Protein AF-A0A222XDX4-F1 (afdb_monomer)

Radius of gyration: 13.2 Å; Cα contacts (8 Å, |Δi|>4): 190; chains: 1; bounding box: 31×29×36 Å

Solvent-accessible surface area (backbone atoms only — not comparable to full-atom values): 6231 Å² total; per-residue (Å²): 62,38,34,33,66,67,41,31,23,51,61,65,75,63,81,90,83,48,46,37,64,51,40,52,47,55,53,50,52,53,23,61,78,67,74,44,65,75,44,77,38,75,68,77,91,47,70,97,52,28,11,44,39,36,41,59,37,38,76,72,7,47,77,74,68,30,59,69,47,33,33,30,44,48,41,58,70,69,49,43,49,53,50,47,55,33,50,74,58,40,23,36,74,60,28,78,80,55,75,80,53,59,82,27,56,42,84,59,76,75,83,125

Structure (mmCIF, N/CA/C/O backbone):
data_AF-A0A222XDX4-F1
#
_entry.id   AF-A0A222XDX4-F1
#
loop_
_atom_site.group_PDB
_atom_site.id
_atom_site.type_symbol
_atom_site.label_atom_id
_atom_site.label_alt_id
_atom_site.label_comp_id
_atom_site.label_asym_id
_atom_site.label_entity_id
_atom_site.label_seq_id
_atom_site.pdbx_PDB_ins_code
_atom_site.Cartn_x
_atom_site.Cartn_y
_atom_site.Cartn_z
_atom_site.occupancy
_atom_site.B_iso_or_equiv
_atom_site.auth_seq_id
_atom_site.auth_comp_id
_atom_site.auth_asym_id
_atom_site.auth_atom_id
_atom_site.pdbx_PDB_model_num
ATOM 1 N N . MET A 1 1 ? 2.214 -1.595 5.438 1.00 93.88 1 MET A N 1
ATOM 2 C CA . MET A 1 1 ? 1.768 -2.298 4.220 1.00 93.88 1 MET A CA 1
ATOM 3 C C . MET A 1 1 ? 2.540 -3.599 4.057 1.00 93.88 1 MET A C 1
ATOM 5 O O . MET A 1 1 ? 3.620 -3.721 4.627 1.00 93.88 1 MET A O 1
ATOM 9 N N . THR A 1 2 ? 1.981 -4.548 3.317 1.00 96.00 2 THR A N 1
ATOM 10 C CA . THR A 1 2 ? 2.648 -5.783 2.890 1.00 96.00 2 THR A CA 1
ATOM 11 C C . THR A 1 2 ? 2.810 -5.739 1.376 1.00 96.00 2 THR A C 1
ATOM 13 O O . THR A 1 2 ? 1.886 -5.300 0.700 1.00 96.00 2 THR A O 1
ATOM 16 N N . VAL A 1 3 ? 3.956 -6.147 0.842 1.00 95.31 3 VAL A N 1
ATOM 17 C CA . VAL A 1 3 ? 4.248 -6.101 -0.600 1.00 95.31 3 VAL A CA 1
ATOM 18 C C . VAL A 1 3 ? 4.836 -7.423 -1.065 1.00 95.31 3 VAL A C 1
ATOM 20 O O . VAL A 1 3 ? 5.524 -8.099 -0.294 1.00 95.31 3 VAL A O 1
ATOM 23 N N . CYS A 1 4 ? 4.570 -7.780 -2.318 1.00 93.00 4 CYS A N 1
ATOM 24 C CA . CYS A 1 4 ? 5.205 -8.928 -2.950 1.00 93.00 4 CYS A CA 1
ATOM 25 C C . CYS A 1 4 ? 6.670 -8.610 -3.289 1.00 93.00 4 CYS A C 1
ATOM 27 O O . CYS A 1 4 ? 6.966 -7.557 -3.849 1.00 93.00 4 CYS A O 1
ATOM 29 N N . GLY A 1 5 ? 7.591 -9.512 -2.950 1.00 89.19 5 GLY A N 1
ATOM 30 C CA . GLY A 1 5 ? 9.022 -9.361 -3.217 1.00 89.19 5 GLY A CA 1
A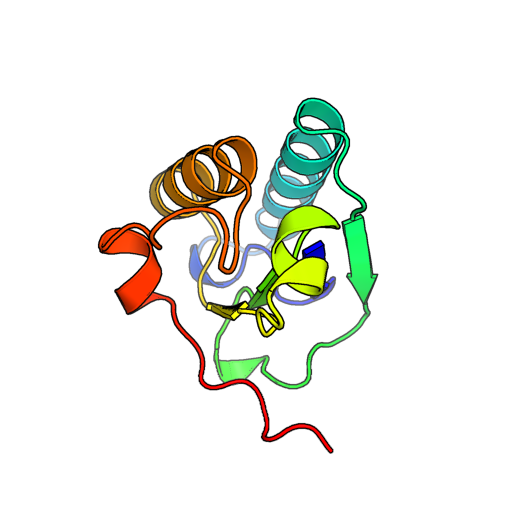TOM 31 C C . GLY A 1 5 ? 9.452 -9.799 -4.618 1.00 89.19 5 GLY A C 1
ATOM 32 O O . GLY A 1 5 ? 10.582 -9.516 -5.011 1.00 89.19 5 GLY A O 1
ATOM 33 N N . THR A 1 6 ? 8.583 -10.486 -5.364 1.00 87.44 6 THR A N 1
ATOM 34 C CA . THR A 1 6 ? 8.921 -11.098 -6.661 1.00 87.44 6 THR A CA 1
ATOM 35 C C . THR A 1 6 ? 8.366 -10.331 -7.859 1.00 87.44 6 THR A C 1
ATOM 37 O O . THR A 1 6 ? 9.120 -10.109 -8.799 1.00 87.44 6 THR A O 1
ATOM 40 N N . CYS A 1 7 ? 7.113 -9.866 -7.813 1.00 88.62 7 CYS A N 1
ATOM 41 C CA . CYS A 1 7 ? 6.464 -9.148 -8.922 1.00 88.62 7 CYS A CA 1
ATOM 42 C C . CYS A 1 7 ? 6.473 -7.614 -8.794 1.00 88.62 7 CYS A C 1
ATOM 44 O O . CYS A 1 7 ? 5.810 -6.939 -9.572 1.00 88.62 7 CYS A O 1
ATOM 46 N N . ALA A 1 8 ? 7.175 -7.033 -7.811 1.00 89.25 8 ALA A N 1
ATOM 47 C CA . ALA A 1 8 ? 7.308 -5.576 -7.727 1.00 89.25 8 ALA A CA 1
ATOM 48 C C . ALA A 1 8 ? 8.080 -5.028 -8.947 1.00 89.25 8 ALA A C 1
ATOM 50 O O . ALA A 1 8 ? 9.066 -5.616 -9.367 1.00 89.25 8 ALA A O 1
ATOM 51 N N . GLY A 1 9 ? 7.659 -3.892 -9.493 1.00 87.62 9 GLY A N 1
ATOM 52 C CA . GLY A 1 9 ? 8.113 -3.324 -10.763 1.00 87.62 9 GLY A CA 1
ATOM 53 C C . GLY A 1 9 ? 7.463 -3.892 -12.042 1.00 87.62 9 GLY A C 1
ATOM 54 O O . GLY A 1 9 ? 7.602 -3.264 -13.092 1.00 87.62 9 GLY A O 1
ATOM 55 N N . GLU A 1 10 ? 6.749 -5.022 -12.000 1.00 87.00 10 GLU A N 1
ATOM 56 C CA . GLU A 1 10 ? 6.312 -5.774 -13.188 1.00 87.00 10 GLU A CA 1
ATOM 57 C C . GLU A 1 10 ? 5.359 -4.978 -14.092 1.00 87.00 10 GLU A C 1
ATOM 59 O O . GLU A 1 10 ? 5.471 -5.027 -15.320 1.00 87.00 10 GLU A O 1
ATOM 64 N N . SER A 1 11 ? 4.444 -4.176 -13.528 1.00 87.38 11 SER A N 1
ATOM 65 C CA . SER A 1 11 ? 3.461 -3.463 -14.359 1.00 87.38 11 SER A CA 1
ATOM 66 C C . SER A 1 11 ? 4.042 -2.320 -1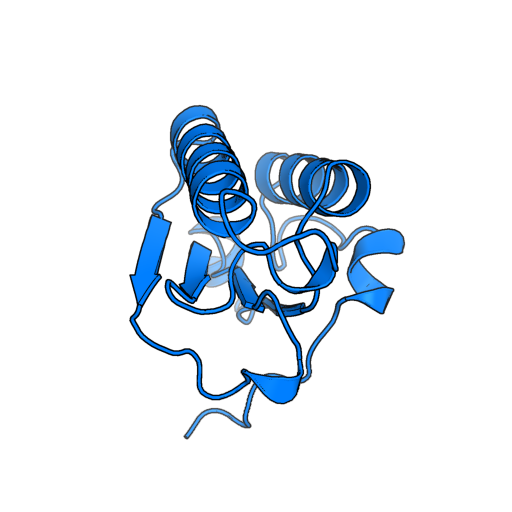5.202 1.00 87.38 11 SER A C 1
ATOM 68 O O . SER A 1 11 ? 3.314 -1.760 -16.029 1.00 87.38 11 SER A O 1
ATOM 70 N N . LEU A 1 12 ? 5.334 -1.998 -15.042 1.00 83.06 12 LEU A N 1
ATOM 71 C CA . LEU A 1 12 ? 6.051 -1.005 -15.848 1.00 83.06 12 LEU A CA 1
ATOM 72 C C . LEU A 1 12 ? 6.496 -1.537 -17.219 1.00 83.06 12 LEU A C 1
ATOM 74 O O . LEU A 1 12 ? 6.798 -0.727 -18.094 1.00 83.06 12 LEU A O 1
ATOM 78 N N . GLY A 1 13 ? 6.523 -2.860 -17.430 1.00 69.81 13 GLY A N 1
ATOM 79 C CA . GLY A 1 13 ? 6.767 -3.480 -18.743 1.00 69.81 13 GLY A CA 1
ATOM 80 C C . GLY A 1 13 ? 8.121 -3.163 -19.401 1.00 69.81 13 GLY A C 1
ATOM 81 O O . GLY A 1 13 ? 8.258 -3.330 -20.613 1.00 69.81 13 GLY A O 1
ATOM 82 N N . GLY A 1 14 ? 9.097 -2.662 -18.638 1.00 63.41 14 GLY A N 1
ATOM 83 C CA . GLY A 1 14 ? 10.453 -2.369 -19.114 1.00 63.41 14 GLY A CA 1
ATOM 84 C C . GLY A 1 14 ? 11.354 -3.612 -19.145 1.00 63.41 14 GLY A C 1
ATOM 85 O O . GLY A 1 14 ? 10.996 -4.629 -18.553 1.00 63.41 14 GLY A O 1
ATOM 86 N N . PRO A 1 15 ? 12.518 -3.558 -19.826 1.00 55.47 15 PRO A N 1
ATOM 87 C CA . PRO A 1 15 ? 13.515 -4.623 -19.748 1.00 55.47 15 PRO A CA 1
ATOM 88 C C . PRO A 1 15 ? 13.920 -4.880 -18.284 1.00 55.47 15 PRO A C 1
ATOM 90 O O . PRO A 1 15 ? 14.038 -3.961 -17.475 1.00 55.47 15 PRO A O 1
ATOM 93 N N . ASP A 1 16 ? 14.028 -6.162 -17.954 1.00 66.44 16 ASP A N 1
ATOM 94 C CA . ASP A 1 16 ? 13.865 -6.725 -16.611 1.00 66.44 16 ASP A CA 1
ATOM 95 C C . ASP A 1 16 ? 15.164 -6.758 -15.781 1.00 66.44 16 ASP A C 1
ATOM 97 O O . ASP A 1 16 ? 15.538 -7.786 -15.222 1.00 66.44 16 ASP A O 1
ATOM 101 N N . ASP A 1 17 ? 15.912 -5.654 -15.727 1.00 66.38 17 ASP A N 1
ATOM 102 C CA . ASP A 1 17 ? 17.181 -5.598 -14.986 1.00 66.38 17 ASP A CA 1
ATOM 103 C C . ASP A 1 17 ? 17.182 -4.658 -13.770 1.00 66.38 17 ASP A C 1
ATOM 105 O O . ASP A 1 17 ? 18.092 -4.736 -12.945 1.00 66.38 17 ASP A O 1
ATOM 109 N N . GLY A 1 18 ? 16.139 -3.844 -13.559 1.00 82.56 18 GLY A N 1
ATOM 110 C CA . GLY A 1 18 ? 16.102 -2.949 -12.389 1.00 82.56 18 GLY A CA 1
ATOM 111 C C . GLY A 1 18 ? 14.740 -2.479 -11.886 1.00 82.56 18 GLY A C 1
ATOM 112 O O . GLY A 1 18 ? 14.681 -1.883 -10.809 1.00 82.56 18 GLY A O 1
ATOM 113 N N . ALA A 1 19 ? 13.642 -2.745 -12.602 1.00 87.44 19 ALA A N 1
ATOM 114 C CA . ALA A 1 19 ? 12.317 -2.233 -12.232 1.00 87.44 19 ALA A CA 1
ATOM 115 C C . ALA A 1 19 ? 11.884 -2.683 -10.829 1.00 87.44 19 ALA A C 1
ATOM 117 O O . ALA A 1 19 ? 11.356 -1.886 -10.052 1.00 87.44 19 ALA A O 1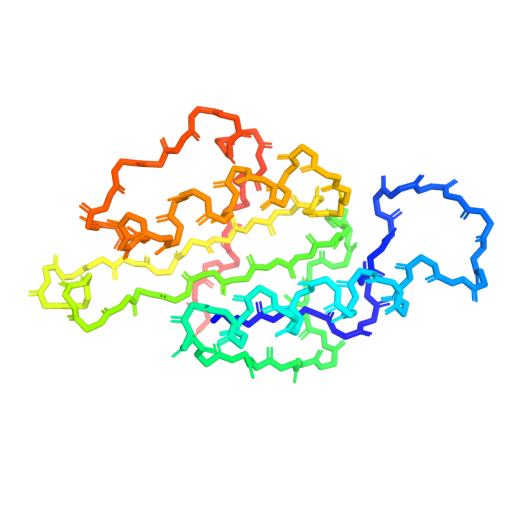
ATOM 118 N N . ARG A 1 20 ? 12.174 -3.940 -10.476 1.00 89.56 20 ARG A N 1
ATOM 119 C CA . ARG A 1 20 ? 11.898 -4.475 -9.142 1.00 89.56 20 ARG A CA 1
ATOM 120 C C . ARG A 1 20 ? 12.678 -3.764 -8.056 1.00 89.56 20 ARG A C 1
ATOM 122 O O . ARG A 1 20 ? 12.103 -3.347 -7.054 1.00 89.56 20 ARG A O 1
ATOM 129 N N . ASP A 1 21 ? 13.985 -3.645 -8.238 1.00 91.00 21 ASP A N 1
ATOM 130 C CA . ASP A 1 21 ? 14.862 -3.073 -7.223 1.00 91.00 21 ASP A CA 1
ATOM 131 C C . ASP A 1 21 ? 14.544 -1.586 -6.999 1.00 91.00 21 ASP A C 1
ATOM 133 O O . ASP A 1 21 ? 14.516 -1.133 -5.852 1.00 91.00 21 ASP A O 1
ATOM 137 N N . GLU A 1 22 ? 14.205 -0.857 -8.066 1.00 91.69 22 GLU A N 1
ATOM 138 C CA . GLU A 1 22 ? 13.725 0.524 -7.982 1.00 91.69 22 GLU A CA 1
ATOM 139 C C . GLU A 1 22 ? 12.372 0.611 -7.267 1.00 91.69 22 GLU A C 1
ATOM 141 O O . GL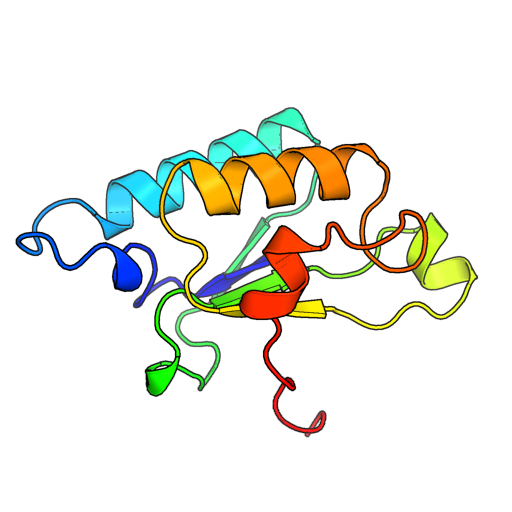U A 1 22 ? 12.237 1.345 -6.289 1.00 91.69 22 GLU A O 1
ATOM 146 N N . GLN A 1 23 ? 11.381 -0.190 -7.668 1.00 93.25 23 GLN A N 1
ATOM 147 C CA . GLN A 1 23 ? 10.069 -0.178 -7.018 1.00 93.25 23 GLN A CA 1
ATOM 148 C C . GLN A 1 23 ? 10.171 -0.540 -5.527 1.00 93.25 23 GLN A C 1
ATOM 150 O O . GLN A 1 23 ? 9.524 0.082 -4.681 1.00 93.25 23 GLN A O 1
ATOM 155 N N . MET A 1 24 ? 11.016 -1.509 -5.173 1.00 94.56 24 MET A N 1
ATOM 156 C CA . MET A 1 24 ? 11.270 -1.880 -3.781 1.00 94.56 24 MET A CA 1
ATOM 157 C C . MET A 1 24 ? 11.971 -0.772 -2.994 1.00 94.56 24 MET A C 1
ATOM 159 O O . MET A 1 24 ? 11.682 -0.613 -1.805 1.00 94.56 24 MET A O 1
ATOM 163 N N . ARG A 1 25 ? 12.866 0.004 -3.621 1.00 95.62 25 ARG A N 1
ATOM 164 C CA . ARG A 1 25 ? 13.450 1.204 -3.006 1.00 95.62 25 ARG A CA 1
ATOM 165 C C . ARG A 1 25 ? 12.362 2.235 -2.714 1.00 95.62 25 ARG A C 1
ATOM 167 O O . ARG A 1 25 ? 12.212 2.618 -1.559 1.00 95.62 25 ARG A O 1
ATOM 174 N N . VAL A 1 26 ? 11.537 2.575 -3.705 1.00 95.75 26 VAL A N 1
ATOM 175 C CA . VAL A 1 26 ? 10.431 3.536 -3.549 1.00 95.75 26 VAL A CA 1
ATOM 176 C C . VAL A 1 26 ? 9.471 3.119 -2.425 1.00 95.75 26 VAL A C 1
ATOM 178 O O . VAL A 1 26 ? 9.070 3.948 -1.609 1.00 95.75 26 VAL A O 1
ATOM 181 N N . LEU A 1 27 ? 9.119 1.832 -2.334 1.00 96.25 27 LEU A N 1
ATOM 182 C CA . LEU A 1 27 ? 8.248 1.304 -1.274 1.00 96.25 27 LEU A CA 1
ATOM 183 C C . LEU A 1 27 ? 8.878 1.403 0.123 1.00 96.25 27 LEU A C 1
ATOM 185 O O . LEU A 1 27 ? 8.180 1.712 1.092 1.00 96.25 27 LEU A O 1
ATOM 189 N N . ARG A 1 28 ? 10.185 1.136 0.244 1.00 97.38 28 ARG A N 1
ATOM 190 C CA . ARG A 1 28 ? 10.925 1.274 1.510 1.00 97.38 28 ARG A CA 1
ATOM 191 C C . ARG A 1 28 ? 11.024 2.729 1.941 1.00 97.38 28 ARG A C 1
ATOM 193 O O . ARG A 1 28 ? 10.764 3.011 3.109 1.00 97.38 28 ARG A O 1
ATOM 200 N N . ASP A 1 29 ? 11.338 3.624 1.012 1.00 97.94 29 ASP A N 1
ATOM 201 C CA . ASP A 1 29 ? 11.457 5.056 1.282 1.00 97.94 29 ASP A CA 1
ATOM 202 C C . ASP A 1 29 ? 10.112 5.621 1.747 1.00 97.94 29 ASP A C 1
ATOM 204 O O . ASP A 1 29 ? 10.036 6.220 2.818 1.00 97.94 29 ASP A O 1
ATOM 208 N N . LEU A 1 30 ? 9.022 5.306 1.037 1.00 97.25 30 LEU A N 1
ATOM 209 C CA . LEU A 1 30 ? 7.669 5.701 1.436 1.00 97.25 30 LEU A CA 1
ATOM 210 C C . LEU A 1 30 ? 7.306 5.206 2.844 1.00 97.25 30 LEU A C 1
ATOM 212 O O . LEU A 1 30 ? 6.741 5.947 3.650 1.00 97.25 30 LEU A O 1
ATOM 216 N N . ALA A 1 31 ? 7.604 3.941 3.149 1.00 96.50 31 ALA A N 1
ATOM 217 C CA . ALA A 1 31 ? 7.331 3.377 4.464 1.00 96.50 31 ALA A CA 1
ATOM 218 C C . ALA A 1 31 ? 8.143 4.078 5.566 1.00 96.50 31 ALA A C 1
ATOM 220 O O . ALA A 1 31 ? 7.589 4.388 6.621 1.00 96.50 31 ALA A O 1
ATOM 221 N N . GLY A 1 32 ? 9.423 4.362 5.309 1.00 97.69 32 GLY A N 1
ATOM 222 C CA . GLY A 1 32 ? 10.300 5.089 6.224 1.00 97.69 32 GLY A CA 1
ATOM 223 C C . GLY A 1 32 ? 9.825 6.518 6.486 1.00 97.69 32 GLY A C 1
ATOM 224 O O . GLY A 1 32 ? 9.701 6.918 7.641 1.00 97.69 32 GLY A O 1
ATOM 225 N N . GLU A 1 33 ? 9.484 7.257 5.431 1.00 97.19 33 GLU A N 1
ATOM 226 C CA . GLU A 1 33 ? 8.984 8.636 5.508 1.00 97.19 33 GLU A CA 1
ATOM 227 C C . GLU A 1 33 ? 7.689 8.751 6.320 1.00 97.19 33 GLU A C 1
ATOM 229 O O . GLU A 1 33 ? 7.506 9.712 7.065 1.00 97.19 33 GLU A O 1
ATOM 234 N N . LEU A 1 34 ? 6.796 7.765 6.204 1.00 95.88 34 LEU A N 1
ATOM 235 C CA . LEU A 1 34 ? 5.517 7.746 6.920 1.00 95.88 34 LEU A CA 1
ATOM 236 C C . LEU A 1 34 ? 5.584 7.048 8.287 1.00 95.88 34 LEU A C 1
ATOM 238 O O . LEU A 1 34 ? 4.561 6.933 8.963 1.00 95.88 34 LEU A O 1
ATOM 242 N N . GLY A 1 35 ? 6.748 6.526 8.691 1.00 94.81 35 GLY A N 1
ATOM 243 C CA . GLY A 1 35 ? 6.877 5.698 9.896 1.00 94.81 35 GLY A CA 1
ATOM 244 C C . GLY A 1 35 ? 5.994 4.441 9.867 1.00 94.81 35 GLY A C 1
ATOM 245 O O . GLY A 1 35 ? 5.589 3.925 10.912 1.00 94.81 35 GLY A O 1
ATOM 246 N N . ALA A 1 36 ? 5.646 3.957 8.674 1.00 91.62 36 ALA A N 1
ATOM 247 C CA . ALA A 1 36 ? 4.766 2.819 8.473 1.00 91.62 36 ALA A CA 1
ATOM 248 C C . ALA A 1 36 ? 5.566 1.511 8.428 1.00 91.62 36 ALA A C 1
ATOM 250 O O . ALA A 1 36 ? 6.619 1.415 7.807 1.00 91.62 36 ALA A O 1
ATOM 251 N N . ALA A 1 37 ? 5.029 0.446 9.027 1.00 94.56 37 ALA A N 1
ATOM 252 C CA . ALA A 1 37 ? 5.641 -0.876 8.913 1.00 94.56 37 ALA A CA 1
ATOM 253 C C . ALA A 1 37 ? 5.526 -1.412 7.474 1.00 94.56 37 ALA A C 1
ATOM 255 O O . ALA A 1 37 ? 4.413 -1.490 6.939 1.00 94.56 37 ALA A O 1
ATOM 256 N N . LEU A 1 38 ? 6.647 -1.840 6.887 1.00 96.31 38 LEU A N 1
ATOM 257 C CA . LEU A 1 38 ? 6.710 -2.553 5.610 1.00 96.31 38 LEU A CA 1
ATOM 258 C C . LEU A 1 38 ? 7.032 -4.029 5.851 1.00 96.31 38 LEU A C 1
ATOM 260 O O . LEU A 1 38 ? 8.044 -4.359 6.464 1.00 96.31 38 LEU A O 1
ATOM 264 N N . THR A 1 39 ? 6.179 -4.915 5.351 1.00 97.31 39 THR A N 1
ATOM 265 C CA . THR A 1 39 ? 6.421 -6.360 5.327 1.00 97.31 39 THR A CA 1
ATOM 266 C C . THR A 1 39 ? 6.623 -6.786 3.881 1.00 97.31 39 THR A C 1
ATOM 268 O O . THR A 1 39 ? 5.770 -6.516 3.041 1.00 97.31 39 THR A O 1
ATOM 271 N N . VAL A 1 40 ? 7.740 -7.441 3.587 1.00 96.12 40 VAL A N 1
ATOM 272 C CA . VAL A 1 40 ? 7.996 -8.034 2.269 1.00 96.12 40 VAL A CA 1
ATOM 273 C C . VAL A 1 40 ? 7.772 -9.533 2.399 1.00 96.12 40 VAL A C 1
ATOM 275 O O . VAL A 1 40 ? 8.327 -10.145 3.310 1.00 96.12 40 VAL A O 1
ATOM 278 N N . VAL A 1 41 ? 6.934 -10.097 1.536 1.00 95.38 41 VAL A N 1
ATOM 279 C CA . VAL A 1 41 ? 6.684 -11.544 1.456 1.00 95.38 41 VAL A CA 1
ATOM 280 C C . VAL A 1 41 ? 7.132 -12.067 0.100 1.00 95.38 41 VAL A C 1
ATOM 282 O O . VAL A 1 41 ? 7.187 -11.301 -0.860 1.00 95.38 41 VAL A O 1
ATOM 285 N N . ASP A 1 42 ? 7.425 -13.361 0.007 1.00 90.88 42 ASP A N 1
ATOM 286 C CA . ASP A 1 42 ? 7.882 -13.964 -1.250 1.00 90.88 42 ASP A CA 1
ATOM 287 C C . ASP A 1 42 ? 6.811 -13.868 -2.349 1.00 90.88 42 ASP A C 1
ATOM 289 O O . ASP A 1 42 ? 7.105 -13.477 -3.480 1.00 90.88 42 ASP A O 1
ATOM 293 N N . CYS A 1 43 ? 5.558 -14.167 -2.000 1.00 91.25 43 CYS A N 1
ATOM 294 C CA . CYS A 1 43 ? 4.412 -14.145 -2.903 1.00 91.25 43 CYS A CA 1
ATOM 295 C C . CYS A 1 43 ? 3.133 -13.753 -2.146 1.00 91.25 43 CYS A C 1
ATOM 297 O O . CYS A 1 43 ? 2.977 -14.078 -0.969 1.00 91.25 43 CYS A O 1
ATOM 299 N N . LEU A 1 44 ? 2.224 -13.049 -2.826 1.00 90.88 44 LEU A N 1
ATOM 300 C CA . LEU A 1 44 ? 0.866 -12.734 -2.350 1.00 90.88 44 LEU A CA 1
ATOM 301 C C . LEU A 1 44 ? -0.218 -13.537 -3.096 1.00 90.88 44 LEU A C 1
ATOM 303 O O . LEU A 1 44 ? -1.392 -13.189 -3.020 1.00 90.88 44 LEU A O 1
ATOM 307 N N . ASP A 1 45 ? 0.195 -14.566 -3.843 1.00 88.19 45 ASP A N 1
ATOM 308 C CA . ASP A 1 45 ? -0.637 -15.469 -4.654 1.00 88.19 45 ASP A CA 1
ATOM 309 C C . ASP A 1 45 ? -1.591 -14.759 -5.627 1.00 88.19 45 ASP A C 1
ATOM 311 O O . ASP A 1 45 ? -2.672 -15.243 -5.946 1.00 88.19 45 ASP A O 1
ATOM 315 N N . ALA A 1 46 ? -1.157 -13.600 -6.119 1.00 86.56 46 ALA A N 1
ATOM 316 C CA . ALA A 1 46 ? -1.871 -12.768 -7.084 1.00 86.56 46 ALA A CA 1
ATOM 317 C C . ALA A 1 46 ? -0.917 -12.271 -8.184 1.00 86.56 46 ALA A C 1
ATOM 319 O O . ALA A 1 46 ? -0.993 -11.125 -8.629 1.00 86.56 46 ALA A O 1
ATOM 320 N N . CYS A 1 47 ? 0.040 -13.114 -8.584 1.00 86.12 47 CYS A N 1
ATOM 321 C CA . CYS A 1 47 ? 1.077 -12.758 -9.555 1.00 86.12 47 CYS A CA 1
ATOM 322 C C . CYS A 1 47 ? 0.486 -12.327 -10.904 1.00 86.12 47 CYS A C 1
ATOM 324 O O . CYS A 1 47 ? 1.016 -11.431 -11.548 1.00 86.12 47 CYS A O 1
ATOM 326 N N . GLU A 1 48 ? -0.663 -12.874 -11.310 1.00 84.44 48 GLU A N 1
ATOM 327 C CA . GLU A 1 48 ? -1.345 -12.496 -12.553 1.00 84.44 48 GLU A CA 1
ATOM 328 C C . GLU A 1 48 ? -1.888 -11.054 -12.550 1.00 84.44 48 GLU A C 1
ATOM 330 O O . GLU A 1 48 ? -2.373 -10.558 -13.570 1.00 84.44 48 GLU A O 1
ATOM 335 N N . ARG A 1 49 ? -1.822 -10.374 -11.400 1.00 85.88 49 ARG A N 1
ATOM 336 C CA . ARG A 1 49 ? -2.256 -8.989 -11.196 1.00 85.88 49 ARG A CA 1
ATOM 337 C C . ARG A 1 49 ? -1.100 -7.981 -11.279 1.00 85.88 49 ARG A C 1
ATOM 339 O O . ARG A 1 49 ? -1.357 -6.775 -11.301 1.00 85.88 49 ARG A O 1
ATOM 346 N N . GLY A 1 50 ? 0.150 -8.441 -11.380 1.00 85.88 50 GLY A N 1
ATOM 347 C CA . GLY A 1 50 ? 1.354 -7.600 -11.369 1.00 85.88 50 GLY A CA 1
ATOM 348 C C . GLY A 1 50 ? 1.736 -7.158 -9.952 1.00 85.88 50 GLY A C 1
ATOM 349 O O . GLY A 1 50 ? 1.662 -7.952 -9.020 1.00 85.88 50 GLY A O 1
ATOM 350 N N . ASP A 1 51 ? 2.121 -5.888 -9.760 1.00 89.00 51 ASP A N 1
ATOM 351 C CA . ASP A 1 51 ? 2.618 -5.388 -8.463 1.00 89.00 51 ASP A CA 1
ATOM 352 C C . ASP A 1 51 ? 1.519 -5.314 -7.403 1.00 89.00 51 ASP A C 1
ATOM 354 O O . ASP A 1 51 ? 0.717 -4.373 -7.396 1.00 89.00 51 ASP A O 1
ATOM 358 N N . VAL A 1 52 ? 1.499 -6.273 -6.480 1.00 92.75 52 VAL A N 1
ATOM 359 C CA . VAL A 1 52 ? 0.493 -6.302 -5.414 1.00 92.75 52 VAL A CA 1
ATOM 360 C C . VAL A 1 52 ? 1.020 -5.676 -4.123 1.00 92.75 52 VAL A C 1
ATOM 362 O O . VAL A 1 52 ? 2.076 -6.045 -3.599 1.00 92.75 52 VAL A O 1
ATOM 365 N N . VAL A 1 53 ? 0.234 -4.743 -3.583 1.00 94.44 53 VAL A N 1
ATOM 366 C CA . VAL A 1 53 ? 0.432 -4.100 -2.282 1.00 94.44 53 VAL A CA 1
ATOM 367 C C . VAL A 1 53 ? -0.832 -4.270 -1.446 1.00 94.44 53 VAL A C 1
ATOM 369 O O . VAL A 1 53 ? -1.933 -3.936 -1.875 1.00 94.44 53 VAL A O 1
ATOM 372 N N . VAL A 1 54 ? -0.672 -4.735 -0.209 1.00 95.62 54 VAL A N 1
ATOM 373 C CA . VAL A 1 54 ? -1.745 -4.823 0.784 1.00 95.62 54 VAL A CA 1
ATOM 374 C C . VAL A 1 54 ? -1.555 -3.737 1.831 1.00 95.62 54 VAL A C 1
ATOM 376 O O . VAL A 1 54 ? -0.624 -3.755 2.649 1.00 95.62 54 VAL A O 1
ATOM 379 N N . VAL A 1 55 ? -2.468 -2.775 1.851 1.00 96.50 55 VAL A N 1
ATOM 380 C CA . VAL A 1 55 ? -2.486 -1.720 2.857 1.00 96.50 55 VAL A CA 1
ATOM 381 C C . VAL A 1 55 ? -3.301 -2.191 4.052 1.00 96.50 55 VAL A C 1
ATOM 383 O O . VAL A 1 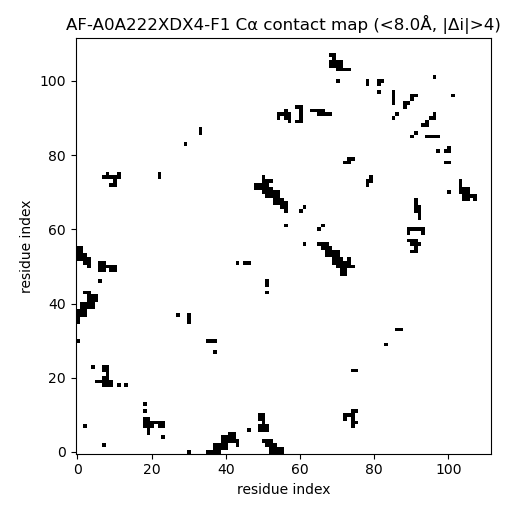55 ? -4.527 -2.258 4.021 1.00 96.50 55 VAL A O 1
ATOM 386 N N . ARG A 1 56 ? -2.601 -2.522 5.140 1.00 94.50 56 ARG A N 1
ATOM 387 C CA . ARG A 1 56 ? -3.232 -2.826 6.429 1.00 94.50 56 ARG A CA 1
ATOM 388 C C . ARG A 1 56 ? -3.686 -1.526 7.106 1.00 94.50 56 ARG A C 1
ATOM 390 O O . ARG A 1 56 ? -2.916 -0.563 7.080 1.00 94.50 56 ARG A O 1
ATOM 397 N N . PRO A 1 57 ? -4.851 -1.502 7.776 1.00 95.31 57 PRO A N 1
ATOM 398 C CA . PRO A 1 57 ? -5.302 -0.314 8.483 1.00 95.31 57 PRO A CA 1
ATOM 399 C C . PRO A 1 57 ? -4.341 0.103 9.603 1.00 95.31 57 PRO A C 1
ATOM 401 O O . PRO A 1 57 ? -3.745 -0.731 10.312 1.00 95.31 57 PRO A O 1
ATOM 404 N N . SER A 1 58 ? -4.235 1.418 9.785 1.00 94.81 58 SER A N 1
ATOM 405 C CA . SER A 1 58 ? -3.583 2.049 10.934 1.00 94.81 58 SER A CA 1
ATOM 406 C C . SER A 1 58 ? -4.310 1.700 12.241 1.00 94.81 58 SER A C 1
ATOM 408 O O . SER A 1 58 ? -5.372 1.079 12.229 1.00 94.81 58 SER A O 1
ATOM 410 N N . ALA A 1 59 ? -3.754 2.081 13.395 1.00 94.00 59 ALA A N 1
ATOM 411 C CA . ALA A 1 59 ? -4.437 1.872 14.676 1.00 94.00 59 ALA A CA 1
ATOM 412 C C . ALA A 1 59 ? -5.826 2.542 14.701 1.00 94.00 59 ALA A C 1
ATOM 414 O O . ALA A 1 59 ? -6.794 1.917 15.129 1.00 94.00 59 ALA A O 1
ATOM 415 N N . ALA A 1 60 ? -5.930 3.761 14.161 1.00 94.38 60 ALA A N 1
ATOM 416 C CA . ALA A 1 60 ? -7.196 4.473 14.011 1.00 94.38 60 ALA A CA 1
ATOM 417 C C . ALA A 1 60 ? -8.171 3.725 13.086 1.00 94.38 60 ALA A C 1
ATOM 419 O O . ALA A 1 60 ? -9.324 3.528 13.455 1.00 94.38 60 ALA A O 1
ATOM 420 N N . GLY A 1 61 ? -7.699 3.221 11.940 1.00 95.75 61 GLY A N 1
ATOM 421 C CA . GLY A 1 61 ? -8.531 2.425 11.031 1.00 95.75 61 GLY A CA 1
ATOM 422 C C . GLY A 1 61 ? -9.026 1.123 11.670 1.00 95.75 61 GLY A C 1
ATOM 423 O O . GLY A 1 61 ? -10.194 0.767 11.544 1.00 95.75 61 GLY A O 1
ATOM 424 N N . ARG A 1 62 ? -8.174 0.427 12.434 1.00 95.75 62 ARG A N 1
ATOM 425 C CA . ARG A 1 62 ? -8.581 -0.791 13.159 1.00 95.75 62 ARG A CA 1
ATOM 426 C C . ARG A 1 62 ? -9.635 -0.511 14.226 1.00 95.75 62 ARG A C 1
ATOM 428 O O . ARG A 1 62 ? -10.528 -1.332 14.401 1.00 95.75 62 ARG A O 1
ATOM 435 N N . ALA A 1 63 ? -9.553 0.630 14.913 1.00 96.25 63 ALA A N 1
ATOM 436 C CA . ALA A 1 63 ? -10.511 1.003 15.956 1.00 96.25 63 ALA A CA 1
ATOM 437 C C . ALA A 1 63 ? -11.949 1.159 15.428 1.00 96.25 63 ALA A C 1
ATOM 439 O O . ALA A 1 63 ? -12.897 0.975 16.184 1.00 96.25 63 ALA A O 1
ATOM 440 N N . ILE A 1 64 ? -12.107 1.448 14.134 1.00 95.88 64 ILE A N 1
ATOM 441 C CA . ILE A 1 64 ? -13.405 1.557 13.451 1.00 95.88 64 ILE A CA 1
ATOM 442 C C . ILE A 1 64 ? -13.719 0.345 12.560 1.00 95.88 64 ILE A C 1
ATOM 444 O O . ILE A 1 64 ? -14.634 0.401 11.745 1.00 95.88 64 ILE A O 1
ATOM 448 N N . GLY A 1 65 ? -12.963 -0.750 12.689 1.00 95.12 65 GLY A N 1
ATOM 449 C CA . GLY A 1 65 ? -13.210 -1.985 11.940 1.00 95.12 65 GLY A CA 1
ATOM 450 C C . GLY A 1 65 ? -12.852 -1.918 10.453 1.00 95.12 65 GLY A C 1
ATOM 451 O O . GLY A 1 65 ? -13.408 -2.679 9.665 1.00 95.12 65 GLY A O 1
ATOM 452 N N . ALA A 1 66 ? -11.941 -1.029 10.044 1.00 95.56 66 ALA A N 1
ATOM 453 C CA . ALA A 1 66 ? -11.494 -0.967 8.656 1.00 95.56 66 ALA A CA 1
ATOM 454 C C . ALA A 1 66 ? -10.837 -2.290 8.227 1.00 95.56 66 ALA A C 1
ATOM 456 O O . ALA A 1 66 ? -10.045 -2.875 8.970 1.00 95.56 66 ALA A O 1
ATOM 457 N N . ALA A 1 67 ? -11.135 -2.736 7.009 1.00 93.31 67 ALA A N 1
ATOM 458 C CA . ALA A 1 67 ? -10.506 -3.903 6.403 1.00 93.31 67 ALA A CA 1
ATOM 459 C C . ALA A 1 67 ? -9.206 -3.518 5.665 1.00 93.31 67 ALA A C 1
ATOM 461 O O . ALA A 1 67 ? -9.045 -2.363 5.256 1.00 93.31 67 ALA A O 1
ATOM 462 N N . PRO A 1 68 ? -8.268 -4.462 5.470 1.00 94.88 68 PRO A N 1
ATOM 463 C CA . PRO A 1 68 ? -7.155 -4.270 4.547 1.00 94.88 68 PRO A CA 1
ATOM 464 C C . PRO A 1 68 ?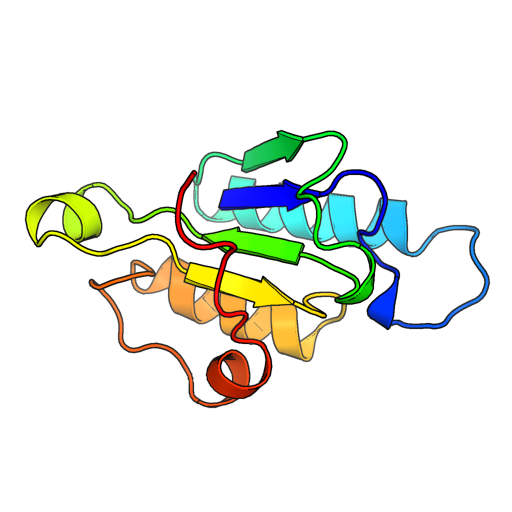 -7.636 -3.982 3.122 1.00 94.88 68 PRO A C 1
ATOM 466 O O . PRO A 1 68 ? -8.624 -4.556 2.668 1.00 94.88 68 PRO A O 1
ATOM 469 N N . VAL A 1 69 ? -6.898 -3.135 2.407 1.00 95.44 69 VAL A N 1
ATOM 470 C CA . VAL A 1 69 ? -7.143 -2.846 0.988 1.00 95.44 69 VAL A CA 1
ATOM 471 C C . VAL A 1 69 ? -6.036 -3.467 0.153 1.00 95.44 69 VAL A C 1
ATOM 473 O O . VAL A 1 69 ? -4.853 -3.289 0.447 1.00 95.44 69 VAL A O 1
ATOM 476 N N . TRP A 1 70 ? -6.437 -4.206 -0.876 1.00 95.06 70 TRP A N 1
ATOM 477 C CA . TRP A 1 70 ? -5.542 -4.842 -1.830 1.00 95.06 70 TRP A CA 1
ATOM 478 C C . TRP A 1 70 ? -5.476 -4.002 -3.097 1.00 95.06 70 TRP A C 1
ATOM 480 O O . TRP A 1 70 ? -6.508 -3.626 -3.654 1.00 95.06 70 TRP A O 1
ATOM 490 N N . LEU A 1 71 ? -4.256 -3.716 -3.537 1.00 95.25 71 LEU A N 1
ATOM 491 C CA . LEU A 1 71 ? -3.977 -2.912 -4.714 1.00 95.25 71 LEU A CA 1
ATOM 492 C C . LEU A 1 71 ? -3.062 -3.689 -5.659 1.00 95.25 71 LEU A C 1
ATOM 494 O O . LEU A 1 71 ? -2.099 -4.300 -5.204 1.00 95.25 71 LEU A O 1
ATOM 498 N N . GLN A 1 72 ? -3.355 -3.648 -6.953 1.00 93.50 72 GLN A N 1
ATOM 499 C CA . GLN A 1 72 ? -2.557 -4.239 -8.029 1.00 93.50 72 GLN A CA 1
ATOM 500 C C . GLN A 1 72 ? -1.908 -3.147 -8.892 1.00 93.50 72 GLN A C 1
ATOM 502 O O . GLN A 1 72 ? -2.368 -2.010 -8.885 1.00 93.50 72 GLN A O 1
ATOM 507 N N . ARG A 1 73 ? -0.887 -3.495 -9.687 1.00 93.31 73 ARG A N 1
ATOM 508 C CA . ARG A 1 73 ? -0.228 -2.584 -10.651 1.00 93.31 73 ARG A CA 1
ATOM 509 C C . ARG A 1 73 ? 0.242 -1.259 -10.033 1.00 93.31 73 ARG A C 1
ATOM 511 O O . ARG A 1 73 ? 0.118 -0.189 -10.630 1.00 93.31 73 ARG A O 1
ATOM 518 N N . MET A 1 74 ? 0.780 -1.344 -8.821 1.00 94.50 74 MET A N 1
ATOM 519 C CA . MET A 1 74 ? 1.198 -0.194 -8.018 1.00 94.50 74 MET A CA 1
ATOM 520 C C . MET A 1 74 ? 2.563 0.391 -8.390 1.00 94.50 74 MET A C 1
ATOM 522 O O . MET A 1 74 ? 3.030 1.310 -7.716 1.00 94.50 74 MET A O 1
ATOM 526 N N . ALA A 1 75 ? 3.224 -0.112 -9.432 1.00 92.06 75 ALA A N 1
ATOM 527 C CA . ALA A 1 75 ? 4.487 0.460 -9.863 1.00 92.06 75 ALA A CA 1
ATOM 528 C C . ALA A 1 75 ? 4.314 1.796 -10.603 1.00 92.06 75 ALA A C 1
ATOM 530 O O . ALA A 1 75 ? 3.339 2.041 -11.317 1.00 92.06 75 ALA A O 1
ATOM 531 N N . GLY A 1 76 ? 5.307 2.669 -10.435 1.00 89.62 76 GLY A N 1
ATOM 532 C CA . GLY A 1 76 ? 5.388 3.951 -11.129 1.00 89.62 76 GLY A CA 1
ATOM 533 C C . GLY A 1 76 ? 4.832 5.156 -10.356 1.00 89.62 76 GLY A C 1
ATOM 534 O O . GLY A 1 76 ? 4.117 5.026 -9.360 1.00 89.62 76 GLY A O 1
ATOM 535 N N . PRO A 1 77 ? 5.164 6.374 -10.821 1.00 90.62 77 PRO A N 1
ATOM 536 C CA . PRO A 1 77 ? 5.039 7.592 -10.022 1.00 90.62 77 PRO A CA 1
ATOM 537 C C . PRO A 1 77 ? 3.591 8.000 -9.734 1.00 90.62 77 PRO A C 1
ATOM 539 O O . PRO A 1 77 ? 3.310 8.503 -8.652 1.00 90.62 77 PRO A O 1
ATOM 542 N N . SER A 1 78 ? 2.662 7.766 -10.667 1.00 92.00 78 SER A N 1
ATOM 543 C CA . SER A 1 78 ? 1.248 8.121 -10.472 1.00 92.00 78 SER A CA 1
ATOM 544 C C . SER A 1 78 ? 0.604 7.281 -9.367 1.00 92.00 78 SER A C 1
ATOM 546 O O . SER A 1 78 ? 0.077 7.845 -8.413 1.00 92.00 78 SER A O 1
ATOM 548 N N . ALA A 1 79 ? 0.690 5.949 -9.451 1.00 93.88 79 ALA A N 1
ATOM 549 C CA . ALA A 1 79 ? 0.089 5.065 -8.452 1.00 93.88 79 ALA A CA 1
ATOM 550 C C . ALA A 1 79 ? 0.738 5.250 -7.068 1.00 93.88 79 ALA A C 1
ATOM 552 O O . ALA A 1 79 ? 0.043 5.306 -6.054 1.00 93.88 79 ALA A O 1
ATOM 553 N N . MET A 1 80 ? 2.064 5.413 -7.027 1.00 95.25 80 MET A N 1
ATOM 554 C CA . MET A 1 80 ? 2.795 5.640 -5.778 1.00 95.25 80 MET A CA 1
ATOM 555 C C . MET A 1 80 ? 2.518 7.012 -5.152 1.00 95.25 80 MET A C 1
ATOM 557 O O . MET A 1 80 ? 2.496 7.116 -3.925 1.00 95.25 80 MET A O 1
ATOM 561 N N . GLY A 1 81 ? 2.283 8.049 -5.961 1.00 96.19 81 GLY A N 1
ATOM 562 C CA . GLY A 1 81 ? 1.876 9.371 -5.480 1.00 96.19 81 GLY A CA 1
ATOM 563 C C . GLY A 1 81 ? 0.524 9.332 -4.771 1.00 96.19 81 GLY A C 1
ATOM 564 O O . GLY A 1 81 ? 0.407 9.787 -3.636 1.00 96.19 81 GLY A O 1
ATOM 565 N N . GLU A 1 82 ? -0.469 8.689 -5.382 1.00 96.44 82 GLU A N 1
ATOM 566 C CA . GLU A 1 82 ? -1.792 8.538 -4.768 1.00 96.44 82 GLU A CA 1
ATOM 567 C C . GLU A 1 82 ? -1.753 7.668 -3.505 1.00 96.44 82 GLU A C 1
ATOM 569 O O . GLU A 1 82 ? -2.366 8.005 -2.489 1.00 96.44 82 GLU A O 1
ATOM 574 N N . LEU A 1 83 ? -0.983 6.571 -3.529 1.00 96.75 83 LEU A N 1
ATOM 575 C CA . LEU A 1 83 ? -0.771 5.739 -2.346 1.00 96.75 83 LEU A CA 1
ATOM 576 C C . LEU A 1 83 ? -0.156 6.554 -1.204 1.00 96.75 83 LEU A C 1
ATOM 578 O O . LEU A 1 83 ? -0.603 6.450 -0.063 1.00 96.75 83 LEU A O 1
ATOM 582 N N . ARG A 1 84 ? 0.856 7.373 -1.501 1.00 97.06 84 ARG A N 1
ATOM 583 C CA . ARG A 1 84 ? 1.505 8.249 -0.523 1.00 97.06 84 ARG A CA 1
ATOM 584 C C . ARG A 1 84 ? 0.512 9.205 0.121 1.00 97.06 84 ARG A C 1
ATOM 586 O O . ARG A 1 84 ? 0.465 9.272 1.348 1.00 97.06 84 ARG A O 1
ATOM 593 N N . GLU A 1 85 ? -0.253 9.935 -0.684 1.00 96.62 85 GLU A N 1
ATOM 594 C CA . GLU A 1 85 ? -1.232 10.908 -0.190 1.00 96.62 85 GLU A CA 1
ATOM 595 C C . GLU A 1 85 ? -2.275 10.236 0.703 1.00 96.62 85 GLU A C 1
ATOM 597 O O . GLU A 1 85 ? -2.560 10.706 1.807 1.00 96.62 85 GLU A O 1
ATOM 602 N N . TRP A 1 86 ? -2.781 9.079 0.279 1.00 97.19 86 TRP A N 1
ATOM 603 C CA . TRP A 1 86 ? -3.775 8.340 1.044 1.00 97.19 86 TRP A CA 1
ATOM 604 C C . TRP A 1 86 ? -3.233 7.788 2.366 1.00 97.19 86 TRP A C 1
ATOM 606 O O . TRP A 1 86 ? -3.887 7.906 3.406 1.00 97.19 86 TRP A O 1
ATOM 616 N N . LEU A 1 87 ? -2.026 7.215 2.363 1.00 96.81 87 LEU A N 1
ATOM 617 C CA . LEU A 1 87 ? -1.387 6.720 3.583 1.00 96.81 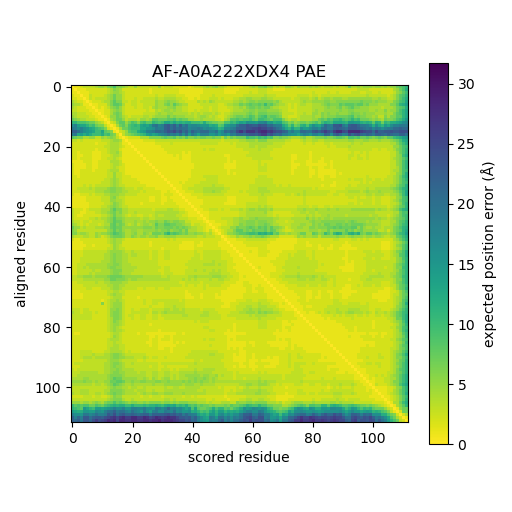87 LEU A CA 1
ATOM 618 C C . LEU A 1 87 ? -1.073 7.856 4.561 1.00 96.81 87 LEU A C 1
ATOM 620 O O . LEU A 1 87 ? -1.303 7.693 5.759 1.00 96.81 87 LEU A O 1
ATOM 624 N N . ALA A 1 88 ? -0.603 9.002 4.061 1.00 96.06 88 ALA A N 1
ATOM 625 C CA . ALA A 1 88 ? -0.355 10.192 4.873 1.00 96.06 88 ALA A CA 1
ATOM 626 C C . ALA A 1 88 ? -1.645 10.740 5.508 1.00 96.06 88 ALA A C 1
ATOM 628 O O . ALA A 1 88 ? -1.619 11.207 6.645 1.00 96.06 88 ALA A O 1
ATOM 629 N N . ALA A 1 89 ? -2.783 10.622 4.817 1.00 96.44 89 ALA A N 1
ATOM 630 C CA . ALA A 1 89 ? -4.099 10.983 5.344 1.00 96.44 89 ALA A CA 1
ATOM 631 C C . ALA A 1 89 ? -4.669 9.965 6.359 1.00 96.44 89 ALA A C 1
ATOM 633 O O . ALA A 1 89 ? -5.701 10.223 6.976 1.00 96.44 89 ALA A O 1
ATOM 634 N N . GLY A 1 90 ? -4.008 8.819 6.564 1.00 94.94 90 GLY A N 1
ATOM 635 C CA . GLY A 1 90 ? -4.381 7.803 7.557 1.00 94.94 90 GLY A CA 1
ATOM 636 C C . GLY A 1 90 ? -4.790 6.447 6.975 1.00 94.94 90 GLY A C 1
ATOM 637 O O . GLY A 1 90 ? -4.932 5.480 7.735 1.00 94.94 90 GLY A O 1
ATOM 638 N N . GLY A 1 91 ? -4.921 6.354 5.648 1.00 96.00 91 GLY A N 1
ATOM 639 C CA . GLY A 1 91 ? -5.160 5.113 4.916 1.00 96.00 91 GLY A CA 1
ATOM 640 C C . GLY A 1 91 ? -6.552 4.493 5.139 1.00 96.00 91 GLY A C 1
ATOM 641 O O . GLY A 1 91 ? -7.515 5.214 5.418 1.00 96.00 91 GLY A O 1
ATOM 642 N N . PRO A 1 92 ? -6.677 3.153 5.021 1.00 96.44 92 PRO A N 1
ATOM 643 C CA . PRO A 1 92 ? -7.952 2.438 5.034 1.00 96.44 92 PRO A CA 1
ATOM 644 C C . PRO A 1 92 ? -8.881 2.809 6.190 1.00 96.44 92 PRO A C 1
ATOM 646 O O . PRO A 1 92 ? -8.507 2.724 7.362 1.00 96.44 92 PRO A O 1
ATOM 649 N N . GLY A 1 93 ? -10.111 3.189 5.838 1.00 94.88 93 GLY A N 1
ATOM 650 C CA . GLY A 1 93 ? -11.189 3.554 6.761 1.00 94.88 93 GLY A CA 1
ATOM 651 C C . GLY A 1 93 ? -11.042 4.922 7.432 1.00 94.88 93 GLY A C 1
ATOM 652 O O . GLY A 1 93 ? -12.047 5.486 7.845 1.00 94.88 93 GLY A O 1
ATOM 653 N N . VAL A 1 94 ? -9.828 5.473 7.525 1.00 96.75 94 VAL A N 1
ATOM 654 C CA . VAL A 1 94 ? -9.572 6.791 8.133 1.00 96.75 94 VAL A CA 1
ATOM 655 C C . VAL A 1 94 ? -9.684 7.904 7.096 1.00 96.75 94 VAL A C 1
ATOM 657 O O . VAL A 1 94 ? -10.314 8.925 7.354 1.00 96.75 94 VAL A O 1
ATOM 660 N N . ALA A 1 95 ? -9.095 7.693 5.921 1.00 96.44 95 ALA A N 1
ATOM 661 C CA . ALA A 1 95 ? -9.166 8.607 4.794 1.00 96.44 95 ALA A CA 1
ATOM 662 C C . ALA A 1 95 ? -9.975 7.990 3.655 1.00 96.44 95 ALA A C 1
ATOM 664 O O . ALA A 1 95 ? -9.891 6.782 3.401 1.00 96.44 95 ALA A O 1
ATOM 665 N N . ALA A 1 96 ? -10.722 8.836 2.943 1.00 93.44 96 ALA A N 1
ATOM 666 C CA . ALA A 1 96 ? -11.373 8.434 1.704 1.00 93.44 96 ALA A CA 1
ATOM 667 C C . ALA A 1 96 ? -10.318 7.932 0.707 1.00 93.44 96 ALA A C 1
ATOM 669 O O . ALA A 1 96 ? -9.265 8.551 0.547 1.00 93.44 96 ALA A O 1
ATOM 670 N N . GLU A 1 97 ? -10.594 6.794 0.074 1.00 92.19 97 GLU A N 1
ATOM 671 C CA . GLU A 1 97 ? -9.733 6.236 -0.969 1.00 92.19 97 GLU A CA 1
ATOM 672 C C . GLU A 1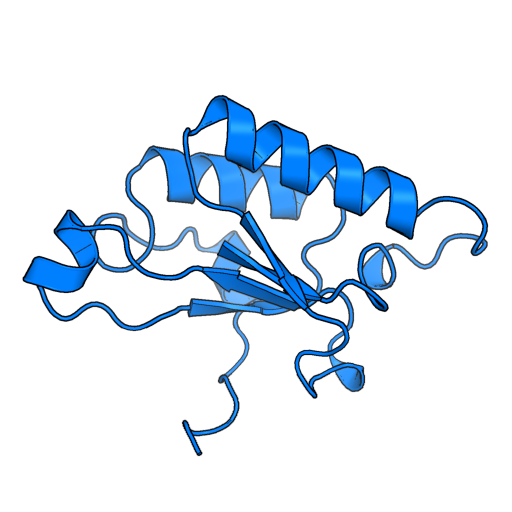 97 ? -9.745 7.181 -2.186 1.00 92.19 97 GLU A C 1
ATOM 674 O O . GLU A 1 97 ? -10.831 7.531 -2.660 1.00 92.19 97 GLU A O 1
ATOM 679 N N . PRO A 1 98 ? -8.578 7.632 -2.685 1.00 91.94 98 PRO A N 1
ATOM 680 C CA . PRO A 1 98 ? -8.503 8.409 -3.914 1.00 91.94 98 PRO A CA 1
ATOM 681 C C . PRO A 1 98 ? -9.104 7.640 -5.093 1.00 91.94 98 PRO A C 1
ATOM 683 O O . PRO A 1 98 ? -8.854 6.447 -5.256 1.00 91.94 98 PRO A O 1
ATOM 686 N N . SER A 1 99 ? -9.840 8.330 -5.964 1.00 89.44 99 SER A N 1
ATOM 687 C CA . SER A 1 99 ? -10.492 7.708 -7.127 1.00 89.44 99 SER A CA 1
ATOM 688 C C . SER A 1 99 ? -9.508 7.061 -8.105 1.00 89.44 99 SER A C 1
ATOM 690 O O . SER A 1 99 ? -9.853 6.100 -8.790 1.00 89.44 99 SER A O 1
ATOM 692 N N . GLY A 1 100 ? -8.266 7.539 -8.179 1.00 90.69 100 GLY A N 1
ATOM 693 C CA . GLY A 1 100 ? -7.255 6.901 -9.014 1.00 90.69 100 GLY A CA 1
ATOM 694 C C . GLY A 1 100 ? -6.719 5.586 -8.428 1.00 90.69 100 GLY A C 1
ATOM 695 O O . GLY A 1 100 ? -6.258 4.752 -9.213 1.00 90.69 100 GLY A O 1
ATOM 696 N N . LEU A 1 101 ? -6.855 5.330 -7.116 1.00 92.88 101 LEU A N 1
ATOM 697 C CA . LEU A 1 101 ? -6.564 4.029 -6.498 1.00 92.88 101 LEU A CA 1
ATOM 698 C C . LEU A 1 101 ? -7.689 3.018 -6.729 1.00 92.88 101 LEU A C 1
ATOM 700 O O . LEU A 1 101 ? -7.414 1.822 -6.775 1.00 92.88 101 LEU A O 1
ATOM 704 N N . GLU A 1 102 ? -8.924 3.472 -6.954 1.00 90.50 102 GLU A N 1
ATOM 705 C CA . GLU A 1 102 ? -10.073 2.590 -7.199 1.00 90.50 102 GLU A CA 1
ATOM 706 C C . GLU A 1 102 ? -9.832 1.657 -8.400 1.00 90.50 102 GLU A C 1
ATOM 708 O O . GLU A 1 102 ? -10.134 0.466 -8.348 1.00 90.50 102 GLU A O 1
ATOM 713 N N . ARG A 1 103 ? -9.178 2.153 -9.461 1.00 90.69 103 ARG A N 1
ATOM 714 C CA . ARG A 1 103 ? -8.826 1.345 -10.648 1.00 90.69 103 ARG A CA 1
ATOM 715 C C . ARG A 1 103 ? -7.811 0.230 -10.358 1.00 90.69 103 ARG A C 1
ATOM 717 O O . ARG A 1 103 ? -7.674 -0.707 -11.143 1.00 90.69 103 ARG A O 1
ATOM 724 N N . HIS A 1 104 ? -7.067 0.371 -9.266 1.00 93.62 104 HIS A N 1
ATOM 725 C CA . HIS A 1 104 ? -6.058 -0.579 -8.805 1.00 93.62 104 HIS A CA 1
ATOM 726 C C . HIS A 1 104 ? -6.611 -1.533 -7.761 1.00 93.62 104 HIS A C 1
ATOM 728 O O . HIS A 1 104 ? -5.884 -2.403 -7.292 1.00 93.62 104 HIS A O 1
ATOM 734 N N . ARG A 1 105 ? -7.882 -1.394 -7.384 1.00 93.31 105 ARG A N 1
ATOM 735 C CA . ARG A 1 105 ? -8.480 -2.223 -6.355 1.00 93.31 105 ARG A CA 1
ATOM 736 C C . ARG A 1 105 ? -8.561 -3.669 -6.814 1.00 93.31 105 ARG A C 1
ATOM 738 O O . ARG A 1 105 ? -9.188 -3.997 -7.821 1.00 93.31 105 ARG A O 1
ATOM 745 N N . LEU A 1 106 ? -7.940 -4.537 -6.032 1.00 89.25 106 LEU A N 1
ATOM 746 C CA . LEU A 1 106 ? -8.081 -5.973 -6.162 1.00 89.25 106 LEU A CA 1
ATOM 747 C C . LEU A 1 106 ? -9.094 -6.434 -5.112 1.00 89.25 106 LEU A C 1
ATOM 749 O O . LEU A 1 106 ? -9.022 -6.036 -3.946 1.00 89.25 106 LEU A O 1
ATOM 753 N N . VAL A 1 107 ? -10.044 -7.279 -5.512 1.00 79.25 107 VAL A N 1
ATOM 754 C CA . VAL A 1 107 ? -10.765 -8.090 -4.527 1.00 79.25 107 VAL A CA 1
ATOM 755 C C . VAL A 1 107 ? -9.716 -9.054 -4.001 1.00 79.25 107 VAL A C 1
ATOM 757 O O . VAL A 1 107 ? -9.277 -9.933 -4.741 1.00 79.25 107 VAL A O 1
ATOM 760 N N . GLY A 1 108 ? -9.220 -8.807 -2.785 1.00 63.44 108 GLY A N 1
ATOM 761 C CA . GLY A 1 108 ? -8.274 -9.724 -2.157 1.00 63.44 108 GLY A CA 1
ATOM 762 C C . GLY A 1 108 ? -8.850 -11.141 -2.201 1.00 63.44 108 GLY A C 1
ATOM 763 O O . GLY A 1 108 ? -10.079 -11.266 -2.208 1.00 63.44 108 GLY A O 1
ATOM 764 N N . PRO A 1 109 ? -8.010 -12.190 -2.258 1.00 59.25 109 PRO A N 1
ATOM 765 C CA . PRO A 1 109 ? -8.523 -13.542 -2.089 1.00 59.25 109 PRO A CA 1
ATOM 766 C C . PRO A 1 109 ? -9.408 -13.520 -0.843 1.00 59.25 109 PRO A C 1
ATOM 768 O O . PRO A 1 109 ? -8.971 -12.983 0.184 1.00 59.25 109 PRO A O 1
ATOM 771 N N . ASP A 1 110 ? -10.665 -13.969 -0.978 1.00 51.31 110 ASP A N 1
ATOM 772 C CA . ASP A 1 110 ? -11.569 -14.122 0.162 1.00 51.31 110 ASP A CA 1
ATOM 773 C C . ASP A 1 110 ? -10.729 -14.736 1.269 1.00 51.31 110 ASP A C 1
ATOM 775 O O . ASP A 1 110 ? -10.104 -15.770 1.033 1.00 51.31 110 ASP A O 1
ATOM 779 N N . ALA A 1 111 ? -10.583 -14.008 2.379 1.00 40.47 111 ALA A N 1
ATOM 780 C CA . ALA A 1 111 ? -9.648 -14.357 3.433 1.00 40.47 111 ALA A CA 1
ATOM 781 C C . ALA A 1 111 ? -9.801 -15.852 3.745 1.00 40.47 111 ALA A C 1
ATOM 783 O O . ALA A 1 111 ? -10.845 -16.257 4.257 1.00 40.47 111 ALA A O 1
ATOM 784 N N . LEU A 1 112 ? -8.803 -16.648 3.343 1.00 35.72 112 LEU A N 1
ATOM 785 C CA . LEU A 1 112 ? -8.700 -18.056 3.712 1.00 35.72 112 LEU A CA 1
ATOM 786 C C . LEU A 1 112 ? -8.680 -18.174 5.237 1.00 35.72 112 LEU A C 1
ATOM 788 O O . LEU A 1 112 ? -7.966 -17.365 5.880 1.00 35.72 112 LEU A O 1
#

Sequence (112 aa):
MTVCG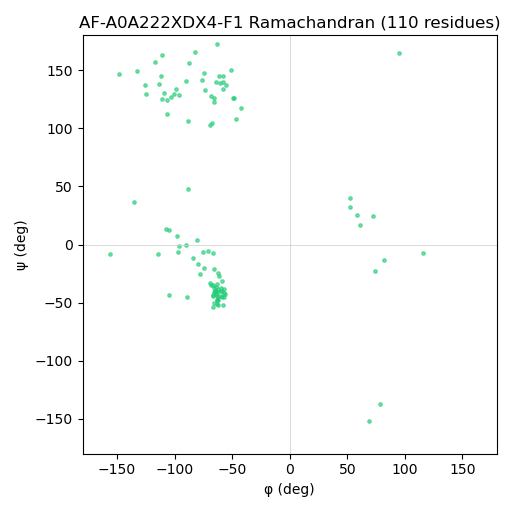TCAGESLGGPDDGARDEQMRVLRDLAGELGAALTVVDCLDACERGDVVVVRPSAAGRAIGAAPVWLQRMAGPSAMGELREWLAAGGPGVAAEPSGLERHRLVGPDAL

Mean predicted aligned error: 4.25 Å

pLDDT: mean 89.82, std 11.34, range [35.72, 97.94]

Nearest PDB structures (foldseek):
  1taq-assembly1_A  TM=5.383E-01  e=2.332E+00  Thermus aquaticus
  4gkz-assembly1_B  TM=3.447E-01  e=2.185E+00  Homo sapiens
  2vlj-assembly1_E  TM=2.826E-01  e=1.919E+00  Homo sapiens
  7q9b-assembly1_JJJ  TM=2.976E-01  e=2.048E+00  Homo sapiens
  3qiw-assembly1_D-2  TM=2.892E-01  e=3.674E+00  Mus musculus

Foldseek 3Di:
DEWAQPQQQVLVVDDDDPSSVVSVVLVVVLCVVLVHDYHYDNDLPPVVQGTKDKAQFDPVCVVVPFHIWIFGSCGDDPSSVQVSVQVNCRHTPNDDRDPVRVVRTDPRDPPD

Secondary structure (DSSP, 8-state):
-EEESSSTTGGG---TTSHHHHHHHHHHHHHHHTT---EEES--S-GGGSS-EEEPPPHHHHHTTPPPEEE----SHHHHHHHHHHHHTT-TTTSPPPHHHHTTEE------